Protein AF-A0AA40AYT3-F1 (afdb_monomer)

Sequence (76 aa):
NRKHQKNHKKPTKCVATGCTAGFAELKDMHRHMWTNHADQARALSIPNETRKCPDCDFKGRRDNLKRHVRTKHGSS

Structure (mmCIF, N/CA/C/O backbone):
data_AF-A0AA40AYT3-F1
#
_entry.id   AF-A0AA40AYT3-F1
#
loop_
_atom_site.group_PDB
_atom_site.id
_atom_site.type_symbol
_atom_site.label_atom_id
_atom_site.label_alt_id
_atom_site.label_comp_id
_atom_site.label_asym_id
_atom_site.label_entity_id
_atom_site.label_seq_id
_atom_site.pdbx_PDB_ins_code
_atom_site.Cartn_x
_atom_site.Cartn_y
_atom_site.Cartn_z
_atom_site.occupancy
_atom_site.B_iso_or_equiv
_atom_site.auth_seq_id
_atom_site.auth_comp_id
_atom_site.auth_asym_id
_atom_site.auth_atom_id
_atom_site.pdbx_PDB_model_num
ATOM 1 N N . ASN A 1 1 ? -4.708 30.007 -8.023 1.00 44.25 1 ASN A N 1
ATOM 2 C CA . ASN A 1 1 ? -3.992 28.751 -7.694 1.00 44.25 1 ASN A CA 1
ATOM 3 C C . ASN A 1 1 ? -4.448 28.203 -6.344 1.00 44.25 1 ASN A C 1
ATOM 5 O O . ASN A 1 1 ? -3.938 28.622 -5.309 1.00 44.25 1 ASN A O 1
ATOM 9 N N . ARG A 1 2 ? -5.466 27.329 -6.333 1.00 49.44 2 ARG A N 1
ATOM 10 C CA . ARG A 1 2 ? -6.102 26.810 -5.109 1.00 49.44 2 ARG A CA 1
ATOM 11 C C . ARG A 1 2 ? -5.145 25.840 -4.415 1.00 49.44 2 ARG A C 1
ATOM 13 O O . ARG A 1 2 ? -5.045 24.677 -4.792 1.00 49.44 2 ARG A O 1
ATOM 20 N N . LYS A 1 3 ? -4.395 26.357 -3.439 1.00 53.03 3 LYS A N 1
ATOM 21 C CA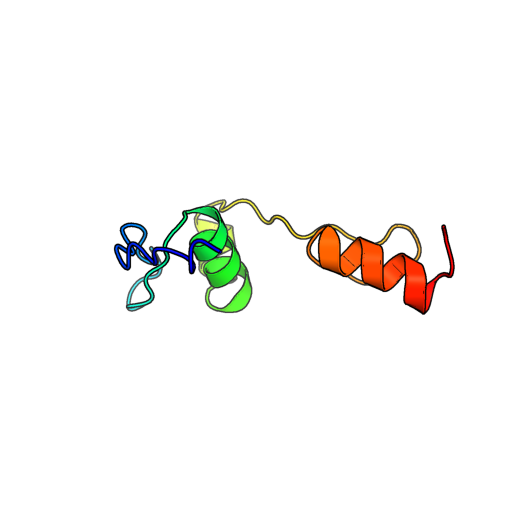 . LYS A 1 3 ? -3.533 25.571 -2.555 1.00 53.03 3 LYS A CA 1
ATOM 22 C C . LYS A 1 3 ? -4.367 24.430 -1.970 1.00 53.03 3 LYS A C 1
ATOM 24 O O . LYS A 1 3 ? -5.443 24.655 -1.425 1.00 53.03 3 LYS A O 1
ATOM 29 N N . HIS A 1 4 ? -3.863 23.220 -2.176 1.00 61.28 4 HIS A N 1
ATOM 30 C CA . HIS A 1 4 ? -4.321 21.940 -1.654 1.00 61.28 4 HIS A CA 1
ATOM 31 C C . HIS A 1 4 ? -5.029 22.085 -0.294 1.00 61.28 4 HIS A C 1
ATOM 33 O O . HIS A 1 4 ? -4.377 22.241 0.740 1.00 61.28 4 HIS A O 1
ATOM 39 N N . GLN A 1 5 ? -6.367 22.057 -0.300 1.00 57.97 5 GLN A N 1
ATOM 40 C CA . GLN A 1 5 ? -7.176 22.009 0.916 1.00 57.97 5 GLN A CA 1
ATOM 41 C C . GLN A 1 5 ? -6.951 20.630 1.536 1.00 57.97 5 GLN A C 1
ATOM 43 O O . GLN A 1 5 ? -7.632 19.664 1.197 1.00 57.97 5 GLN A O 1
ATOM 48 N N . LYS A 1 6 ? -5.930 20.514 2.388 1.00 53.06 6 LYS A N 1
ATOM 49 C CA . LYS A 1 6 ? -5.705 19.320 3.194 1.00 53.06 6 LYS A CA 1
ATOM 50 C C . LYS A 1 6 ? -6.882 19.213 4.161 1.00 53.06 6 LYS A C 1
ATOM 52 O O . LYS A 1 6 ? -6.855 19.772 5.251 1.00 53.06 6 LYS A O 1
ATOM 57 N N . ASN A 1 7 ? -7.933 18.506 3.770 1.00 50.88 7 ASN A N 1
ATOM 58 C CA . ASN A 1 7 ? -8.857 17.947 4.740 1.00 50.88 7 ASN A CA 1
ATOM 59 C C . ASN A 1 7 ? -8.051 16.895 5.518 1.00 50.88 7 ASN A C 1
ATOM 61 O O . ASN A 1 7 ? -7.898 15.766 5.070 1.00 50.88 7 ASN A O 1
ATOM 65 N N . HIS A 1 8 ? -7.447 17.296 6.640 1.00 60.41 8 HIS A N 1
ATOM 66 C CA . HIS A 1 8 ? -6.578 16.471 7.493 1.00 60.41 8 HIS A CA 1
ATOM 67 C C . HIS A 1 8 ? -7.333 15.337 8.216 1.00 60.41 8 HIS A C 1
ATOM 69 O O . HIS A 1 8 ? -6.824 14.764 9.179 1.00 60.41 8 HIS A O 1
ATOM 75 N N . LYS A 1 9 ? -8.543 14.980 7.777 1.00 63.09 9 LYS A N 1
ATOM 76 C CA . LYS A 1 9 ? -9.256 13.824 8.305 1.00 63.09 9 LYS A CA 1
ATOM 77 C C . LYS A 1 9 ? -8.590 12.582 7.721 1.00 63.09 9 LYS A C 1
ATOM 79 O O . LYS A 1 9 ? -8.638 12.347 6.520 1.00 63.09 9 LYS A O 1
ATOM 84 N N . LYS A 1 10 ? -7.929 11.820 8.589 1.00 69.50 10 LYS A N 1
ATOM 85 C CA . LYS A 1 10 ? -7.367 10.496 8.310 1.00 69.50 10 LYS A CA 1
ATOM 86 C C . LYS A 1 10 ? -8.339 9.441 8.850 1.00 69.50 10 LYS A C 1
ATOM 88 O O . LYS A 1 10 ? -8.084 8.901 9.926 1.00 69.50 10 LYS A O 1
ATOM 93 N N . PRO A 1 11 ? -9.496 9.220 8.197 1.00 77.94 11 PRO A N 1
ATOM 94 C CA . PRO A 1 11 ? -10.513 8.314 8.720 1.00 77.94 11 PRO A CA 1
ATOM 95 C C . PRO A 1 11 ? -10.026 6.865 8.728 1.00 77.94 11 PRO A C 1
ATOM 97 O O . PRO A 1 11 ? -10.484 6.071 9.542 1.00 77.94 11 PRO A O 1
ATOM 100 N N . THR A 1 12 ? -9.080 6.521 7.850 1.00 87.50 12 THR A N 1
ATOM 101 C CA . THR A 1 12 ? -8.613 5.145 7.722 1.00 87.50 12 THR A CA 1
ATOM 102 C C . THR A 1 12 ? -7.447 4.907 8.667 1.00 87.50 12 THR A C 1
ATOM 104 O O . THR A 1 12 ? -6.336 5.381 8.427 1.00 87.50 12 THR A O 1
ATOM 107 N N . LYS A 1 13 ? -7.682 4.164 9.745 1.00 90.00 13 LYS A N 1
ATOM 108 C CA . LYS A 1 13 ? -6.618 3.713 10.647 1.00 90.00 13 LYS A CA 1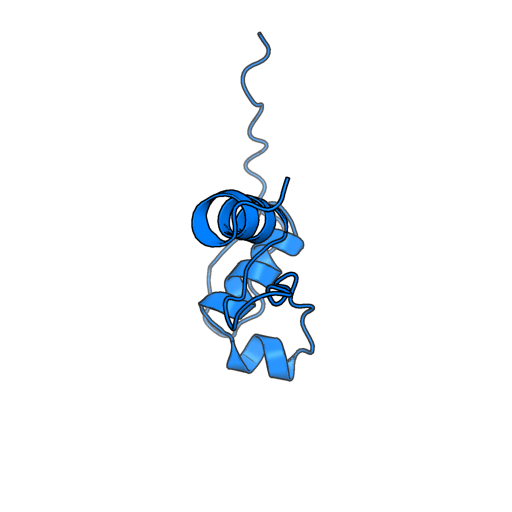
ATOM 109 C C . LYS A 1 13 ? -6.032 2.390 10.174 1.00 90.00 13 LYS A C 1
ATOM 111 O O . LYS A 1 13 ? -6.687 1.616 9.479 1.00 90.00 13 LYS A O 1
ATOM 116 N N . CYS A 1 14 ? -4.783 2.149 10.547 1.00 91.31 14 CYS A N 1
ATOM 117 C CA . CYS A 1 14 ? -4.176 0.844 10.388 1.00 91.31 14 CYS A CA 1
ATOM 118 C C 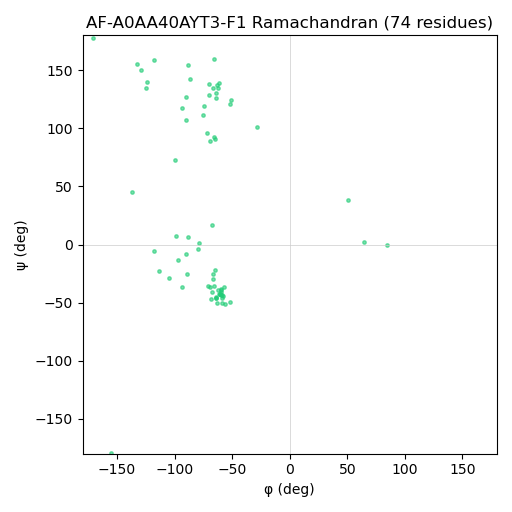. CYS A 1 14 ? -4.945 -0.200 11.213 1.00 91.31 14 CYS A C 1
ATOM 120 O O . CYS A 1 14 ? -5.350 0.074 12.339 1.00 91.31 14 CYS A O 1
ATOM 122 N N . VAL A 1 15 ? -5.141 -1.384 10.639 1.00 87.88 15 VAL A N 1
ATOM 123 C CA . VAL A 1 15 ? -5.815 -2.524 11.286 1.00 87.88 15 VAL A CA 1
ATOM 124 C C . VAL A 1 15 ? -4.828 -3.422 12.033 1.00 87.88 15 VAL A C 1
ATOM 126 O O . VAL A 1 15 ? -5.240 -4.343 12.728 1.00 87.88 15 VAL A O 1
ATOM 129 N N . ALA A 1 16 ? -3.524 -3.176 11.876 1.00 89.69 16 ALA A N 1
ATOM 130 C CA . ALA A 1 16 ? -2.499 -3.915 12.586 1.00 89.69 16 ALA A CA 1
ATOM 131 C C . ALA A 1 16 ? -2.605 -3.661 14.095 1.00 89.69 16 ALA A C 1
ATOM 133 O O . ALA A 1 16 ? -2.579 -2.515 14.549 1.00 89.69 16 ALA A O 1
ATOM 134 N N . THR A 1 17 ? -2.697 -4.739 14.873 1.00 88.00 17 THR A N 1
ATOM 135 C CA . THR A 1 17 ? -2.693 -4.695 16.338 1.00 88.00 17 THR A CA 1
ATOM 136 C C . THR A 1 17 ? -1.494 -3.901 16.860 1.00 88.00 17 THR A C 1
ATOM 138 O O . THR A 1 17 ? -0.349 -4.237 16.572 1.00 88.00 17 THR A O 1
ATOM 141 N N . GLY A 1 18 ? -1.759 -2.834 17.619 1.00 87.94 18 GLY A N 1
ATOM 142 C CA . GLY A 1 18 ? -0.726 -1.952 18.176 1.00 87.94 18 GLY A CA 1
ATOM 143 C C . GLY A 1 18 ? -0.228 -0.847 17.235 1.00 87.94 18 GLY A C 1
ATOM 144 O O . GLY A 1 18 ? 0.595 -0.031 17.646 1.00 87.94 18 GLY A O 1
ATOM 145 N N . CYS A 1 19 ? -0.731 -0.759 15.999 1.00 91.44 19 CYS A N 1
ATOM 146 C CA . CYS A 1 19 ? -0.365 0.312 15.077 1.00 91.44 19 CYS A CA 1
ATOM 147 C C . CYS A 1 19 ? -1.296 1.526 15.210 1.00 91.44 19 CYS A C 1
ATOM 149 O O . CYS A 1 19 ? -2.515 1.424 15.088 1.00 91.44 19 CYS A O 1
ATOM 151 N N . THR A 1 20 ? -0.715 2.711 15.405 1.00 89.81 20 THR A N 1
ATOM 152 C CA . THR A 1 20 ? -1.445 3.988 15.526 1.00 89.81 20 THR A CA 1
ATOM 153 C C . THR A 1 20 ? -1.458 4.801 14.229 1.00 89.81 20 THR A C 1
ATOM 155 O O . THR A 1 20 ? -1.922 5.945 14.205 1.00 89.81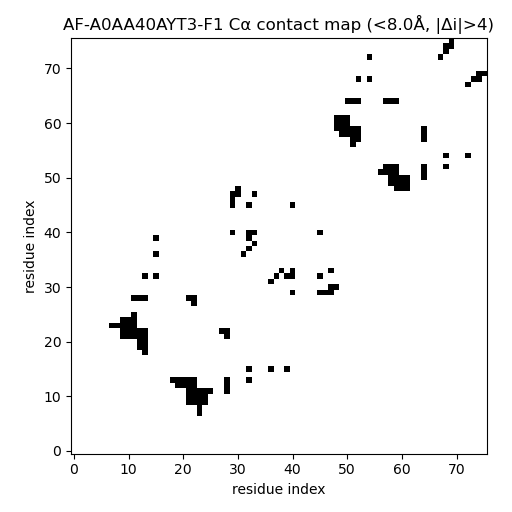 20 THR A O 1
ATOM 158 N N . ALA A 1 21 ? -0.962 4.231 13.126 1.00 89.81 21 ALA A N 1
ATOM 159 C CA . ALA A 1 21 ? -0.876 4.931 11.853 1.00 89.81 21 ALA A CA 1
ATOM 160 C C . ALA A 1 21 ? -2.270 5.235 11.274 1.00 89.81 21 ALA A C 1
ATOM 162 O O . ALA A 1 21 ? -3.158 4.383 11.234 1.00 89.81 21 ALA A O 1
ATOM 163 N N . GLY A 1 22 ? -2.444 6.471 10.798 1.00 89.44 22 GLY A N 1
ATOM 164 C CA . GLY A 1 22 ? -3.673 6.954 10.171 1.00 89.44 22 GLY A CA 1
ATOM 165 C C . GLY A 1 22 ? -3.423 7.515 8.773 1.00 89.44 22 GLY A C 1
ATOM 166 O O . GLY A 1 22 ? -2.451 8.249 8.542 1.00 89.44 22 GLY A O 1
ATOM 167 N N . PHE A 1 23 ? -4.345 7.217 7.864 1.00 88.88 23 PHE A N 1
ATOM 168 C CA . PHE A 1 23 ? -4.279 7.495 6.436 1.00 88.88 23 PHE A CA 1
ATOM 169 C C . PHE A 1 23 ? -5.542 8.209 5.953 1.00 88.88 23 PHE A C 1
ATOM 171 O O . PHE A 1 23 ? -6.635 8.043 6.500 1.00 88.88 23 PHE A O 1
ATOM 178 N N . ALA A 1 24 ? -5.374 9.029 4.917 1.00 86.81 24 ALA A N 1
ATOM 179 C CA . ALA A 1 24 ? -6.486 9.721 4.274 1.00 86.81 24 ALA A CA 1
ATOM 180 C C . ALA A 1 24 ? -7.366 8.749 3.470 1.00 86.81 24 ALA A C 1
ATOM 182 O O . ALA A 1 24 ? -8.584 8.897 3.462 1.00 86.81 24 ALA A O 1
ATOM 183 N N . GLU A 1 25 ? -6.758 7.733 2.851 1.00 87.00 25 GLU A N 1
ATOM 184 C CA . GLU A 1 25 ? -7.429 6.776 1.970 1.00 87.00 25 GLU A CA 1
ATOM 185 C C . GLU A 1 25 ? -7.054 5.326 2.315 1.00 87.00 25 GLU A C 1
ATOM 187 O O . GLU A 1 25 ? -5.965 5.052 2.830 1.00 87.00 25 GLU A O 1
ATOM 192 N N . LEU A 1 26 ? -7.937 4.383 1.967 1.00 87.44 26 LEU A N 1
ATOM 193 C CA . LEU A 1 26 ? -7.742 2.950 2.211 1.00 87.44 26 LEU A CA 1
ATOM 194 C C . LEU A 1 26 ? -6.521 2.378 1.482 1.00 87.44 26 LEU A C 1
ATOM 196 O O . LEU A 1 26 ? -5.752 1.616 2.058 1.00 87.44 26 LEU A O 1
ATOM 200 N N . LYS A 1 27 ? -6.281 2.811 0.242 1.00 86.94 27 LYS A N 1
ATOM 201 C CA . LYS A 1 27 ? -5.112 2.400 -0.552 1.00 86.94 27 LYS A CA 1
ATOM 202 C C . LYS A 1 27 ? -3.780 2.757 0.123 1.00 86.94 27 LYS A C 1
ATOM 204 O O . LYS A 1 27 ? -2.848 1.958 0.128 1.00 86.94 27 LYS A O 1
ATOM 209 N N . ASP A 1 28 ? -3.698 3.928 0.761 1.00 88.25 28 ASP A N 1
ATOM 210 C CA . ASP A 1 28 ? -2.490 4.344 1.477 1.00 88.25 28 ASP A CA 1
ATOM 211 C C . ASP A 1 28 ? -2.261 3.500 2.731 1.00 88.25 28 ASP A C 1
ATOM 213 O O . ASP A 1 28 ? -1.118 3.148 3.031 1.00 88.25 28 ASP A O 1
ATOM 217 N N . MET A 1 29 ? -3.344 3.128 3.420 1.00 92.12 29 MET A N 1
ATOM 218 C CA . MET A 1 29 ? -3.296 2.190 4.535 1.00 92.12 29 MET A CA 1
ATOM 219 C C . MET A 1 29 ? -2.848 0.794 4.069 1.00 92.12 29 MET A C 1
ATOM 221 O O . MET A 1 29 ? -1.942 0.218 4.670 1.00 92.12 29 MET A O 1
ATOM 225 N N . HIS A 1 30 ? -3.388 0.278 2.960 1.00 91.50 30 HIS A N 1
ATOM 226 C CA . HIS A 1 30 ? -2.971 -1.008 2.388 1.00 91.50 30 HIS A CA 1
ATOM 227 C C . HIS A 1 30 ? -1.479 -1.018 2.031 1.00 91.50 30 HIS A C 1
ATOM 229 O O . HIS A 1 30 ? -0.761 -1.965 2.351 1.00 91.50 30 HIS A O 1
ATOM 235 N N . ARG A 1 31 ? -0.969 0.061 1.427 1.00 89.44 31 ARG A N 1
ATOM 236 C CA . AR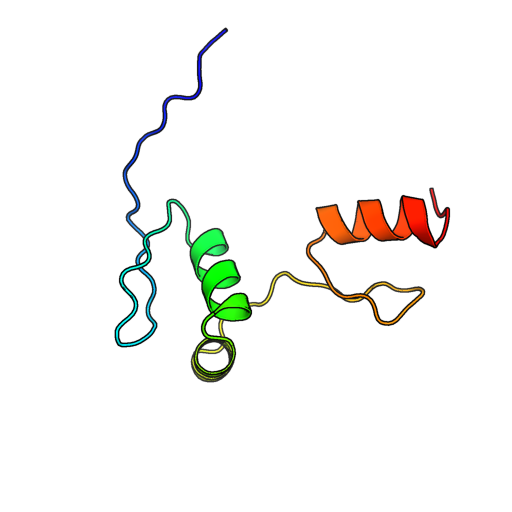G A 1 31 ? 0.465 0.207 1.139 1.00 89.44 31 ARG A CA 1
ATOM 237 C C . ARG A 1 31 ? 1.307 0.186 2.413 1.00 89.44 31 ARG A C 1
ATOM 239 O O . ARG A 1 31 ? 2.367 -0.441 2.445 1.00 89.44 31 ARG A O 1
ATOM 246 N N . HIS A 1 32 ? 0.853 0.876 3.456 1.00 92.50 32 HIS A N 1
ATOM 247 C CA . HIS A 1 32 ? 1.518 0.847 4.752 1.00 92.50 32 HIS A CA 1
ATOM 248 C C . HIS A 1 32 ? 1.557 -0.567 5.337 1.00 92.50 32 HIS A C 1
ATOM 250 O O . HIS A 1 32 ? 2.629 -0.976 5.786 1.00 92.50 32 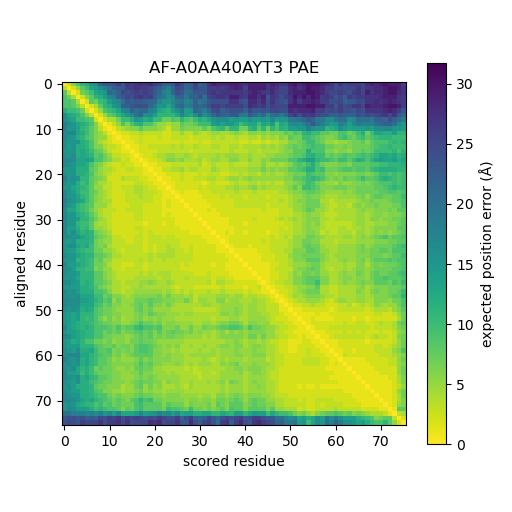HIS A O 1
ATOM 256 N N . MET A 1 33 ? 0.457 -1.324 5.248 1.00 93.50 33 MET A N 1
ATOM 257 C CA . MET A 1 33 ? 0.402 -2.724 5.677 1.00 93.50 33 MET A CA 1
ATOM 258 C C . MET A 1 33 ? 1.453 -3.569 4.972 1.00 93.50 33 MET A C 1
ATOM 260 O O . MET A 1 33 ? 2.253 -4.208 5.634 1.00 93.50 33 MET A O 1
ATOM 264 N N . TRP A 1 34 ? 1.545 -3.515 3.645 1.00 91.38 34 TRP A N 1
ATOM 265 C CA . TRP A 1 34 ? 2.538 -4.310 2.916 1.00 91.38 34 TRP A CA 1
ATOM 266 C C . TRP A 1 34 ? 3.995 -3.933 3.213 1.00 91.38 34 TRP A C 1
ATOM 268 O O . TRP A 1 34 ? 4.882 -4.759 3.023 1.00 91.38 34 TRP A O 1
ATOM 278 N N . THR A 1 35 ? 4.248 -2.712 3.692 1.00 89.88 35 THR A N 1
ATOM 279 C CA . THR A 1 35 ? 5.607 -2.226 3.987 1.00 89.88 35 THR A CA 1
ATOM 280 C C . THR A 1 35 ? 6.010 -2.442 5.450 1.00 89.88 35 THR A C 1
ATOM 282 O O . THR A 1 35 ? 7.171 -2.723 5.719 1.00 89.88 35 THR A O 1
ATOM 285 N N . ASN A 1 36 ? 5.075 -2.299 6.397 1.00 92.25 36 ASN A N 1
ATOM 286 C CA . ASN A 1 36 ? 5.355 -2.322 7.844 1.00 92.25 36 ASN A CA 1
ATOM 287 C C . ASN A 1 36 ? 4.749 -3.539 8.559 1.00 92.25 36 ASN A C 1
ATOM 289 O O . ASN A 1 36 ? 5.222 -3.928 9.619 1.00 92.25 36 ASN A O 1
ATOM 293 N N . HIS A 1 37 ? 3.711 -4.142 7.984 1.00 92.81 37 HIS A N 1
ATOM 294 C CA . HIS A 1 37 ? 2.920 -5.227 8.570 1.00 92.81 37 HIS A CA 1
ATOM 295 C C . HIS A 1 37 ? 2.639 -6.313 7.521 1.00 92.81 37 HIS A C 1
ATOM 297 O O . HIS A 1 37 ? 1.501 -6.750 7.357 1.00 92.81 37 HIS A O 1
ATOM 303 N N . ALA A 1 38 ? 3.660 -6.708 6.750 1.00 89.56 38 ALA A N 1
ATOM 304 C CA . ALA A 1 38 ? 3.496 -7.592 5.594 1.00 89.56 38 ALA A CA 1
ATOM 305 C C . ALA A 1 38 ? 2.843 -8.937 5.958 1.00 89.56 38 ALA A C 1
ATOM 307 O O . ALA A 1 38 ? 2.035 -9.454 5.191 1.00 89.56 38 ALA A O 1
ATOM 308 N N . ASP A 1 39 ? 3.158 -9.475 7.137 1.00 90.94 39 ASP A N 1
ATOM 309 C CA . ASP A 1 39 ? 2.558 -10.706 7.654 1.00 90.94 39 ASP A CA 1
ATOM 310 C C . ASP A 1 39 ? 1.043 -10.553 7.880 1.00 90.94 39 ASP A C 1
ATOM 312 O O . ASP A 1 39 ? 0.240 -11.288 7.308 1.00 90.94 39 ASP A O 1
ATOM 316 N N . GLN A 1 40 ? 0.634 -9.495 8.584 1.00 91.62 40 GLN A N 1
ATOM 317 C CA . GLN A 1 40 ? -0.781 -9.186 8.802 1.00 91.62 40 GLN A CA 1
ATOM 318 C C . GLN A 1 40 ? -1.501 -8.826 7.500 1.00 91.62 40 GLN A C 1
ATOM 320 O O . GLN A 1 40 ? -2.659 -9.185 7.321 1.00 91.62 40 GLN A O 1
ATOM 325 N N . ALA A 1 41 ? -0.828 -8.146 6.567 1.00 91.50 41 ALA A N 1
ATOM 326 C CA . ALA A 1 41 ? -1.378 -7.849 5.248 1.00 91.50 41 ALA A CA 1
ATOM 327 C C . ALA A 1 41 ? -1.737 -9.138 4.495 1.00 91.50 41 ALA A C 1
ATOM 329 O O . ALA A 1 41 ? -2.797 -9.210 3.875 1.00 91.50 41 ALA A O 1
ATOM 330 N N . ARG A 1 42 ? -0.881 -10.166 4.593 1.00 91.00 42 ARG A N 1
ATOM 331 C CA . ARG A 1 42 ? -1.126 -11.498 4.024 1.00 91.00 42 ARG A CA 1
ATOM 332 C C . ARG A 1 42 ? -2.254 -12.218 4.755 1.00 91.00 42 ARG A C 1
ATOM 334 O O . ARG A 1 42 ? -3.156 -12.714 4.091 1.00 91.00 42 ARG A O 1
ATOM 341 N N . ALA A 1 43 ? -2.237 -12.227 6.088 1.00 92.25 43 ALA A N 1
ATOM 342 C CA . ALA A 1 43 ? -3.271 -12.870 6.901 1.00 92.25 43 ALA A CA 1
ATOM 343 C C . ALA A 1 43 ? -4.670 -12.277 6.649 1.00 92.25 43 ALA A C 1
ATOM 345 O O . ALA A 1 43 ? -5.655 -13.003 6.573 1.00 92.25 43 ALA A O 1
ATOM 346 N N . LEU A 1 44 ? -4.74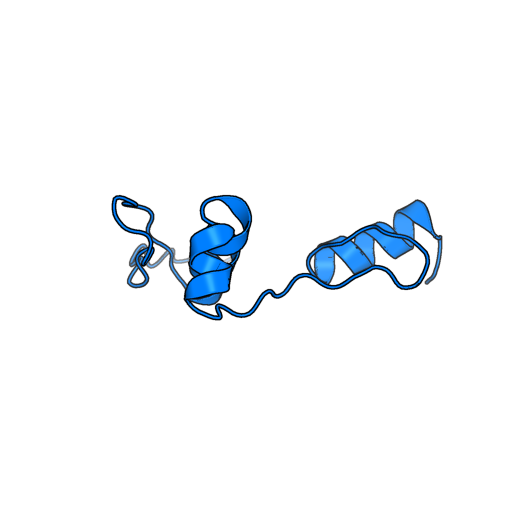9 -10.959 6.455 1.00 88.69 44 LEU A N 1
ATOM 347 C CA . LEU A 1 44 ? -5.990 -10.227 6.193 1.00 88.69 44 LEU A CA 1
ATOM 348 C C . LEU A 1 44 ? -6.356 -10.149 4.703 1.00 88.69 44 LEU A C 1
ATOM 350 O O . LEU A 1 44 ? -7.300 -9.448 4.348 1.00 88.69 44 LEU A O 1
ATOM 354 N N . SER A 1 45 ? -5.615 -10.835 3.824 1.00 89.81 45 SER A N 1
ATOM 355 C CA . SER A 1 45 ? -5.824 -10.809 2.368 1.00 89.81 45 SER A CA 1
ATOM 356 C C . SER A 1 45 ? -5.918 -9.388 1.785 1.00 89.81 45 SER A C 1
ATOM 358 O O . SER A 1 45 ? -6.711 -9.111 0.885 1.00 89.81 45 SER A O 1
ATOM 360 N N . ILE A 1 46 ? -5.101 -8.461 2.295 1.00 89.38 46 ILE A N 1
ATOM 361 C CA . ILE A 1 46 ? -5.091 -7.068 1.842 1.00 89.38 46 ILE A CA 1
ATOM 362 C C . ILE A 1 46 ? -4.497 -6.998 0.429 1.00 89.38 46 ILE A C 1
ATOM 364 O O . ILE A 1 46 ? -3.384 -7.482 0.213 1.00 89.38 46 ILE A O 1
ATOM 368 N N . PRO A 1 47 ? -5.160 -6.349 -0.544 1.00 86.88 47 P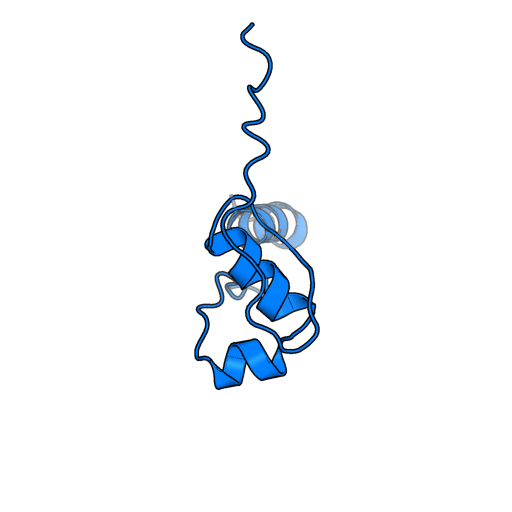RO A N 1
ATOM 369 C CA . PRO A 1 47 ? -4.665 -6.300 -1.914 1.00 86.88 47 PRO A CA 1
ATOM 370 C C . PRO A 1 47 ? -3.334 -5.544 -2.003 1.00 86.88 47 PRO A C 1
ATOM 372 O O . PRO A 1 47 ? -3.197 -4.423 -1.506 1.00 86.88 47 PRO A O 1
ATOM 375 N N . ASN A 1 48 ? -2.348 -6.159 -2.661 1.00 86.94 48 ASN A N 1
ATOM 376 C CA . ASN A 1 48 ? -1.062 -5.538 -2.957 1.00 86.94 48 ASN A CA 1
ATOM 377 C C . ASN A 1 48 ? -1.101 -4.907 -4.353 1.00 86.94 48 ASN A C 1
ATOM 379 O O . ASN A 1 48 ? -1.257 -5.599 -5.354 1.00 86.94 48 ASN A O 1
ATOM 383 N N . GLU A 1 49 ? -0.939 -3.590 -4.431 1.00 84.88 49 GLU A N 1
ATOM 384 C CA . GLU A 1 49 ? -0.900 -2.849 -5.699 1.00 84.88 49 GLU A CA 1
ATOM 385 C C . GLU A 1 49 ? 0.458 -2.924 -6.423 1.00 84.88 49 GLU A C 1
ATOM 387 O O . GLU A 1 49 ? 0.608 -2.386 -7.527 1.00 84.88 49 GLU A O 1
ATOM 392 N N . THR A 1 50 ? 1.467 -3.557 -5.815 1.00 87.88 50 THR A N 1
ATOM 393 C CA . THR A 1 50 ? 2.756 -3.763 -6.476 1.00 87.88 50 THR A CA 1
ATOM 394 C C . THR A 1 50 ? 2.618 -4.773 -7.608 1.00 87.88 50 THR A C 1
ATOM 396 O O . THR A 1 50 ? 1.945 -5.794 -7.492 1.00 87.88 50 THR A O 1
ATOM 399 N N . ARG A 1 51 ? 3.265 -4.482 -8.735 1.00 90.88 51 ARG A N 1
ATOM 400 C CA . ARG A 1 51 ? 3.383 -5.406 -9.865 1.00 90.88 51 ARG A CA 1
ATOM 401 C C . ARG A 1 51 ? 4.855 -5.729 -10.096 1.00 90.88 51 ARG A C 1
ATOM 403 O O . ARG A 1 51 ? 5.736 -4.991 -9.648 1.00 90.88 51 ARG A O 1
ATOM 410 N N . LYS A 1 52 ? 5.117 -6.844 -10.770 1.00 93.06 52 LYS A N 1
ATOM 411 C CA . LYS A 1 52 ? 6.463 -7.238 -11.191 1.00 93.06 52 LYS A CA 1
ATOM 412 C C . LYS A 1 52 ? 6.788 -6.599 -12.543 1.00 93.06 52 LYS A C 1
ATOM 414 O O . LYS A 1 52 ? 5.900 -6.447 -13.382 1.00 93.06 52 LYS A O 1
ATOM 419 N N . CYS A 1 53 ? 8.037 -6.187 -12.721 1.00 93.81 53 CYS A N 1
ATOM 420 C CA . CYS A 1 53 ? 8.562 -5.745 -14.003 1.00 93.81 53 CYS A CA 1
ATOM 421 C C . CYS A 1 53 ? 8.533 -6.914 -15.009 1.00 93.81 53 CYS A C 1
ATOM 423 O O . CYS A 1 53 ? 8.867 -8.034 -14.626 1.00 93.81 53 CYS A O 1
ATOM 425 N N . PRO A 1 54 ? 8.131 -6.697 -16.272 1.00 89.69 54 PRO A N 1
ATOM 426 C CA . PRO A 1 54 ? 8.169 -7.758 -17.279 1.00 89.69 54 PRO A CA 1
ATOM 427 C C . PRO A 1 54 ? 9.599 -8.196 -17.638 1.00 89.69 54 PRO A C 1
ATOM 429 O O . PRO A 1 54 ? 9.805 -9.367 -17.935 1.00 89.69 54 PRO A O 1
ATOM 432 N N . ASP A 1 55 ? 10.580 -7.293 -17.550 1.00 91.06 55 ASP A N 1
ATOM 433 C CA . ASP A 1 55 ? 11.962 -7.537 -17.990 1.00 91.06 55 ASP A CA 1
ATOM 434 C C . ASP A 1 55 ? 12.925 -7.962 -16.864 1.00 91.06 55 ASP A C 1
ATOM 436 O O . ASP A 1 55 ? 14.040 -8.407 -17.135 1.00 91.06 55 ASP A O 1
ATOM 440 N N . CYS A 1 56 ? 12.550 -7.818 -15.585 1.00 93.75 56 CYS A N 1
ATOM 441 C CA . CYS A 1 56 ? 13.414 -8.205 -14.460 1.00 93.75 56 CYS A CA 1
ATOM 442 C C . CYS A 1 56 ? 12.640 -8.523 -13.166 1.00 93.75 56 CYS A C 1
ATOM 444 O O . CYS A 1 56 ? 11.414 -8.448 -13.110 1.00 93.75 56 CYS A O 1
ATOM 446 N N . ASP A 1 57 ? 13.346 -8.872 -12.080 1.00 93.62 57 ASP A N 1
ATOM 447 C CA . ASP A 1 57 ? 12.702 -9.209 -10.797 1.00 93.62 57 ASP A CA 1
ATOM 448 C C . ASP A 1 57 ? 12.237 -7.996 -9.966 1.00 93.62 57 ASP A C 1
ATOM 450 O O . ASP A 1 57 ? 11.656 -8.153 -8.892 1.00 93.62 57 ASP A O 1
ATOM 454 N N . PHE A 1 58 ? 12.423 -6.767 -10.455 1.00 93.19 58 PHE A N 1
ATOM 455 C CA . PHE A 1 58 ? 11.975 -5.575 -9.738 1.00 93.19 58 PHE A CA 1
ATOM 456 C C . PHE A 1 58 ? 10.447 -5.562 -9.550 1.00 93.19 58 PHE A C 1
ATOM 458 O O . PHE A 1 58 ? 9.681 -5.807 -10.484 1.00 93.19 58 PHE A O 1
ATOM 465 N N . LYS A 1 59 ? 9.988 -5.226 -8.338 1.00 91.94 59 LYS A N 1
ATOM 466 C CA . LYS A 1 59 ? 8.565 -5.122 -7.978 1.00 91.94 59 LYS A CA 1
ATOM 467 C C . LYS A 1 59 ? 8.275 -3.747 -7.393 1.00 91.94 59 LYS A C 1
ATOM 469 O O . LYS A 1 59 ? 9.006 -3.256 -6.538 1.00 91.94 59 LYS A O 1
ATOM 474 N N . GLY A 1 60 ? 7.189 -3.121 -7.830 1.00 90.38 60 GLY A N 1
ATOM 475 C CA . GLY A 1 60 ? 6.821 -1.789 -7.358 1.00 90.38 60 GLY A CA 1
ATOM 476 C C . GLY A 1 60 ? 5.434 -1.356 -7.807 1.00 90.38 60 GLY A C 1
ATOM 477 O O . GLY A 1 60 ? 4.741 -2.069 -8.525 1.00 90.38 60 GLY A O 1
ATOM 478 N N . ARG A 1 61 ? 5.007 -0.167 -7.378 1.00 89.56 61 ARG A N 1
ATOM 479 C CA . ARG A 1 61 ? 3.754 0.446 -7.853 1.00 89.56 61 ARG A CA 1
ATOM 480 C C . ARG A 1 61 ? 3.835 0.800 -9.332 1.00 89.56 61 ARG A C 1
ATOM 482 O O . ARG A 1 61 ? 4.928 0.978 -9.857 1.00 89.56 61 ARG A O 1
ATOM 489 N N . ARG A 1 62 ? 2.690 0.973 -9.994 1.00 89.25 62 ARG A N 1
ATOM 490 C CA . ARG A 1 62 ? 2.609 1.258 -11.440 1.00 89.25 62 ARG A CA 1
ATOM 491 C C . ARG A 1 62 ? 3.488 2.431 -11.884 1.00 89.25 62 ARG A C 1
ATOM 493 O O . ARG A 1 62 ? 4.231 2.302 -12.849 1.00 89.25 62 ARG A O 1
ATOM 500 N N . ASP A 1 63 ? 3.413 3.564 -11.197 1.00 89.88 63 ASP A N 1
ATOM 501 C CA . ASP A 1 63 ? 4.244 4.754 -11.448 1.00 89.88 63 ASP A CA 1
ATOM 502 C C . ASP A 1 63 ? 5.742 4.472 -11.258 1.00 89.88 63 ASP A C 1
ATOM 504 O O . ASP A 1 63 ? 6.567 4.862 -12.086 1.00 89.88 63 ASP A O 1
ATOM 508 N N . ASN A 1 64 ? 6.091 3.735 -10.204 1.00 91.12 64 ASN A N 1
ATOM 509 C CA . ASN A 1 64 ? 7.466 3.325 -9.938 1.00 91.12 64 ASN A CA 1
ATOM 510 C C . ASN A 1 64 ? 7.992 2.336 -10.981 1.00 91.12 64 ASN A C 1
ATOM 512 O O . ASN A 1 64 ? 9.120 2.501 -11.432 1.00 91.12 64 ASN A O 1
ATOM 516 N N . LEU A 1 65 ? 7.173 1.376 -11.409 1.00 92.88 65 LEU A N 1
ATOM 517 C CA . LEU A 1 65 ? 7.483 0.439 -12.485 1.00 92.88 65 LEU A CA 1
ATOM 518 C C . LEU A 1 65 ? 7.642 1.149 -13.817 1.00 92.88 65 LEU A C 1
ATOM 520 O O . LEU A 1 65 ? 8.622 0.911 -14.500 1.00 92.88 65 LEU A O 1
ATOM 524 N N . LYS A 1 66 ? 6.733 2.063 -14.173 1.00 91.50 66 LYS A N 1
ATOM 525 C CA . LYS A 1 66 ? 6.835 2.833 -15.418 1.00 91.50 66 LYS A CA 1
ATOM 526 C C . LYS A 1 66 ? 8.150 3.606 -15.474 1.00 91.50 66 LYS A C 1
ATOM 528 O O . LYS A 1 66 ? 8.834 3.600 -16.492 1.00 91.50 66 LYS A O 1
ATOM 533 N N . ARG A 1 67 ? 8.521 4.250 -14.364 1.00 93.56 67 ARG A N 1
ATOM 534 C CA . ARG A 1 67 ? 9.816 4.921 -14.237 1.00 93.56 67 ARG A CA 1
ATOM 535 C C . ARG A 1 67 ? 10.976 3.929 -14.311 1.00 93.56 67 ARG A C 1
ATOM 537 O O . ARG A 1 67 ? 11.930 4.205 -15.020 1.00 93.56 67 ARG A O 1
ATOM 544 N N . HIS A 1 68 ? 10.895 2.811 -13.596 1.00 94.38 68 HIS A N 1
ATOM 545 C CA . HIS A 1 68 ? 11.918 1.768 -13.586 1.00 94.38 68 HIS A CA 1
ATOM 546 C C . HIS A 1 68 ? 12.159 1.194 -14.987 1.00 94.38 68 HIS A C 1
ATOM 548 O O . HIS A 1 68 ? 13.297 1.185 -15.433 1.00 94.38 68 HIS A O 1
ATOM 554 N N . VAL A 1 69 ? 11.107 0.801 -15.709 1.00 93.06 69 VAL A N 1
ATOM 555 C CA . VAL A 1 69 ? 11.199 0.288 -17.083 1.00 93.06 69 VAL A CA 1
ATOM 556 C C . VAL A 1 69 ? 11.844 1.327 -17.991 1.00 93.06 69 VAL A C 1
ATOM 558 O O . VAL A 1 69 ? 12.806 1.017 -18.683 1.00 93.06 69 VAL A O 1
ATOM 561 N N . ARG A 1 70 ? 11.413 2.591 -17.905 1.00 91.88 70 ARG A N 1
ATOM 562 C CA . ARG A 1 70 ? 12.009 3.672 -18.695 1.00 91.88 70 ARG A CA 1
ATOM 563 C C . ARG A 1 70 ? 13.504 3.860 -18.418 1.00 91.88 70 ARG A C 1
ATOM 565 O O . ARG A 1 70 ? 14.264 4.069 -19.352 1.00 91.88 70 ARG A O 1
ATOM 572 N N . THR A 1 71 ? 13.935 3.831 -17.156 1.00 93.94 71 THR A N 1
ATOM 573 C CA . THR A 1 71 ? 15.327 4.154 -16.791 1.00 93.94 71 THR A CA 1
ATOM 574 C C . THR A 1 71 ? 16.272 2.960 -16.808 1.00 93.94 71 THR A C 1
ATOM 576 O O . THR A 1 71 ? 17.475 3.155 -16.948 1.00 93.94 71 THR A O 1
ATOM 579 N N . LYS A 1 72 ? 15.763 1.739 -16.619 1.00 93.56 72 LYS A N 1
ATOM 580 C CA . LYS A 1 72 ? 16.563 0.508 -16.547 1.00 93.56 72 LYS A CA 1
ATOM 581 C C . LYS A 1 72 ? 16.468 -0.351 -17.798 1.00 93.56 72 LYS A C 1
ATOM 583 O O . LYS A 1 72 ? 17.432 -1.041 -18.101 1.00 93.56 72 LYS A O 1
ATOM 588 N N . HIS A 1 73 ? 15.349 -0.294 -18.512 1.00 91.56 73 HIS A N 1
ATOM 589 C CA . HIS A 1 73 ? 15.102 -1.113 -19.700 1.00 91.56 73 HIS A CA 1
ATOM 590 C C . HIS A 1 73 ? 14.911 -0.276 -20.970 1.00 91.56 73 HIS A C 1
ATOM 592 O O . HIS A 1 73 ? 14.790 -0.840 -22.049 1.00 91.56 73 HIS A O 1
ATOM 598 N N . GLY A 1 74 ? 14.878 1.060 -20.870 1.00 81.75 74 GLY A N 1
ATOM 599 C CA . GLY A 1 74 ? 14.794 1.962 -22.026 1.00 81.75 74 GLY A CA 1
ATOM 600 C C . GLY A 1 74 ? 13.501 1.855 -22.846 1.00 81.75 74 GLY A C 1
ATOM 601 O O . GLY A 1 74 ? 13.365 2.558 -23.843 1.00 81.75 74 GLY A O 1
ATOM 602 N N . SER A 1 75 ? 12.550 1.009 -22.437 1.00 62.78 75 SER A N 1
ATOM 603 C CA . SER A 1 75 ? 11.327 0.747 -23.197 1.00 62.78 75 SER A CA 1
ATOM 604 C C . SER A 1 75 ? 10.368 1.937 -23.082 1.00 62.78 75 SER A C 1
ATOM 606 O O . SER A 1 75 ? 9.986 2.335 -21.972 1.00 62.78 75 SER A O 1
ATOM 608 N N . SER A 1 76 ? 10.056 2.543 -24.232 1.00 57.44 76 SER A N 1
ATOM 609 C CA . SER A 1 76 ? 9.151 3.691 -24.402 1.00 57.44 76 SER A CA 1
ATOM 610 C C . SER A 1 76 ? 7.752 3.246 -24.792 1.00 57.44 76 SER A C 1
ATOM 612 O O . SER A 1 76 ? 7.652 2.304 -25.603 1.00 57.44 76 SER A O 1
#

Solvent-accessible surface area (backbone atoms only — not comparable to full-atom values): 4773 Å² total; per-residue (Å²): 133,86,72,80,79,75,73,82,64,43,81,33,60,46,85,52,89,94,48,85,54,65,20,73,41,65,68,59,38,40,53,47,27,60,73,79,35,45,68,59,24,58,76,67,67,53,76,73,74,57,45,70,44,94,90,50,92,56,69,33,42,67,72,55,39,55,50,44,39,41,76,76,65,65,60,126

Organism: NCBI:txid260670

Mean predicted aligned error: 7.71 Å

Foldseek 3Di:
DPPPPPPVDQVDAAPPVPGGDGHVDPVVSLVCCCVPVVVVSVVVVRDDQWDAAPVDRDIDHPVVNVVCCCVPVVDD

pLDDT: mean 84.94, std 12.7, range [44.25, 94.38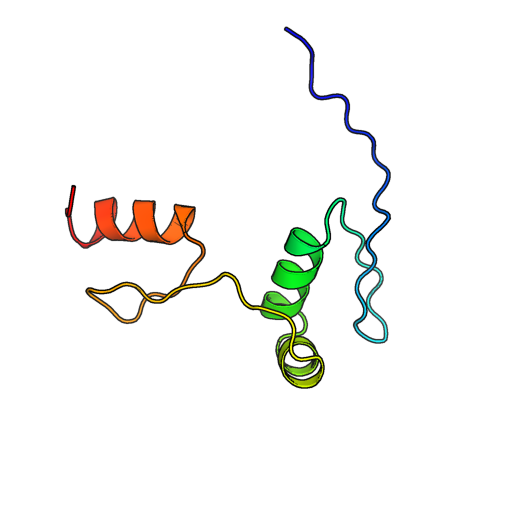]

Nearest PDB structures (foldseek):
  8sst-assembly1_A  TM=6.342E-01  e=3.155E-02  Homo sapiens
  8sss-assembly1_A  TM=6.361E-01  e=3.611E-02  Homo sapiens
  2rsi-assembly1_A  TM=4.749E-01  e=9.935E-02  Homo sapiens
  2rv7-assembly1_A  TM=3.718E-01  e=2.232E-01  Homo sapiens

InterPro domains:
  IPR013087 Zinc finger C2H2-type [PS00028] (14-37)

Radius of gyration: 15.83 Å; Cα contacts (8 Å, |Δi|>4): 81; chains: 1; bounding box: 27×42×43 Å

Secondary structure (DSSP, 8-state):
-----------EE--STT---EESSHHHHHHHHHHH-HHHHHHTTPPP--EE-SSSS-EE-HHHHHHHIIIII---